Protein AF-A0A6B2SJ56-F1 (afdb_monomer)

pLDDT: mean 88.72, std 13.68, range [38.56, 97.56]

Radius of gyration: 15.1 Å; Cα contacts (8 Å, |Δi|>4): 109; chains: 1; bounding box: 29×39×36 Å

Solvent-accessible surface area (backbone atoms only — not comparable to full-atom values): 6181 Å² total; per-residue (Å²): 109,72,67,59,52,41,30,74,74,68,66,45,49,70,64,37,52,34,24,50,52,49,49,50,52,55,52,50,38,55,56,47,28,75,77,36,64,92,42,38,72,61,46,52,52,51,51,51,57,54,40,68,30,84,87,33,44,82,31,49,47,80,45,79,40,91,98,65,45,81,42,50,40,24,78,34,69,80,60,48,52,74,42,93,93,40,50,82,56,96,40,32,53,83,59,71,76,85,71,89,67,80,89,126

Foldseek 3Di:
DVLVCCCVPPVDDSLLVLLVVLVVLVVVLVVCCVVPVVCNVVSVVVSVVVCCDPPNPQQWDWDQAPPPGIATAGPDANCQCVDVVGDADRRGNPDDRCPPDDDD

Mean predicted aligned error: 5.5 Å

Nearest PDB structures (foldseek):
  6tmk-assembly1_Q1  TM=9.397E-01  e=7.621E+00  Toxoplasma gondii GT1
  6tmh-assembly1_K  TM=7.274E-01  e=8.674E+00  Toxoplasma gondii GT1

Sequence (104 aa):
PFDAALRTRYGLSPHTLRGNAASALVGAVRVLTGRRPDTEARATALAAAVLAGEPLAGSGDFIVEEGLGFAFLRNSCCLYYRAPGGSLCGDCVLRHPLSGRPAG

Secondary structure (DSSP, 8-state):
-HHHHHHHHH---HHHHHHHHHHHHHHHHHHHHHH-GGGHHHHHHHHHHHHTSTTTTTSEEEEEETTTEEEEEESS---GGGSTT----TT-TT----------

Structure (mmCIF, N/CA/C/O backbone):
data_AF-A0A6B2SJ56-F1
#
_entry.id   AF-A0A6B2SJ56-F1
#
loop_
_atom_site.group_PDB
_atom_site.id
_atom_site.type_symbol
_atom_site.label_atom_id
_atom_site.label_alt_id
_atom_site.label_comp_id
_atom_site.label_asym_id
_atom_site.label_entity_id
_atom_site.label_seq_id
_atom_site.pdbx_PDB_ins_code
_atom_site.Cartn_x
_atom_site.Cartn_y
_atom_site.Cartn_z
_atom_site.occupancy
_atom_site.B_iso_or_equiv
_atom_site.auth_seq_id
_atom_site.auth_comp_id
_atom_site.auth_asym_id
_atom_site.auth_atom_id
_atom_site.pdbx_PDB_model_num
ATOM 1 N N . PRO A 1 1 ? -15.274 -13.193 9.088 1.00 76.25 1 PRO A N 1
ATOM 2 C CA . PRO A 1 1 ? -14.117 -13.145 8.156 1.00 76.25 1 PRO A CA 1
ATOM 3 C C . PRO A 1 1 ? -13.009 -12.236 8.720 1.00 76.25 1 PRO A C 1
ATOM 5 O O . PRO A 1 1 ? -13.260 -11.542 9.702 1.00 76.25 1 PRO A O 1
ATOM 8 N N . PHE A 1 2 ? -11.787 -12.312 8.185 1.00 86.94 2 PHE A N 1
ATOM 9 C CA . PHE A 1 2 ? -10.553 -11.782 8.796 1.00 86.94 2 PHE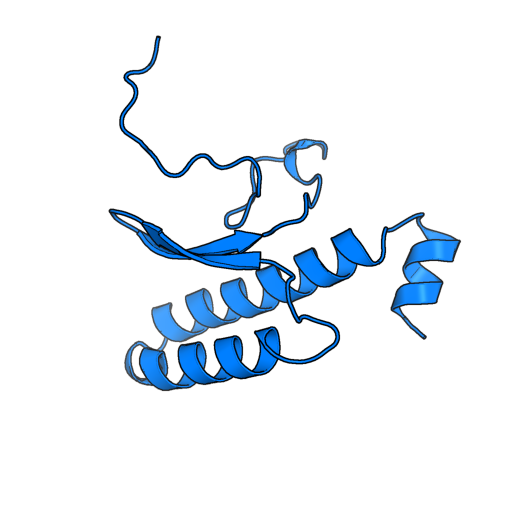 A CA 1
ATOM 10 C C . PHE A 1 2 ? -10.601 -10.297 9.207 1.00 86.94 2 PHE A C 1
ATOM 12 O O . PHE A 1 2 ? -10.192 -9.946 10.312 1.00 86.94 2 PHE A O 1
ATOM 19 N N . ASP A 1 3 ? -11.161 -9.436 8.363 1.00 88.81 3 ASP A N 1
ATOM 20 C CA . ASP A 1 3 ? -11.344 -8.000 8.605 1.00 88.81 3 ASP A CA 1
ATOM 21 C C . ASP A 1 3 ? -12.196 -7.699 9.849 1.00 88.81 3 ASP A C 1
ATOM 23 O O . ASP A 1 3 ? -11.824 -6.877 10.691 1.00 88.81 3 ASP A O 1
ATOM 27 N N . ALA A 1 4 ? -13.313 -8.410 10.005 1.00 91.88 4 ALA A N 1
ATOM 28 C CA . ALA A 1 4 ? -14.188 -8.300 11.158 1.00 91.88 4 ALA A CA 1
ATOM 29 C C . ALA A 1 4 ? -13.461 -8.742 12.432 1.00 91.88 4 ALA A C 1
ATOM 31 O O . ALA A 1 4 ? -13.557 -8.050 13.439 1.00 91.88 4 ALA A O 1
ATOM 32 N N . ALA A 1 5 ? -12.680 -9.828 12.371 1.00 94.88 5 ALA A N 1
ATOM 33 C CA . ALA A 1 5 ? -11.903 -10.313 13.512 1.00 94.88 5 ALA A CA 1
ATOM 34 C C . ALA A 1 5 ? -10.825 -9.307 13.951 1.00 94.88 5 ALA A C 1
ATOM 36 O O . ALA A 1 5 ? -10.635 -9.086 15.148 1.00 94.88 5 ALA A O 1
ATOM 37 N N . LEU A 1 6 ? -10.148 -8.657 12.997 1.00 94.94 6 LEU A N 1
ATOM 38 C CA . LEU A 1 6 ? -9.168 -7.614 13.300 1.00 94.94 6 LEU A CA 1
ATOM 39 C C . LEU A 1 6 ? -9.816 -6.375 13.925 1.00 94.94 6 LEU A C 1
ATOM 41 O O . LEU A 1 6 ? -9.295 -5.830 14.900 1.00 94.94 6 LEU A O 1
ATOM 45 N N . ARG A 1 7 ? -10.977 -5.961 13.410 1.00 94.38 7 ARG A N 1
ATOM 46 C CA . ARG A 1 7 ? -11.747 -4.852 13.979 1.00 94.38 7 ARG A CA 1
ATOM 47 C C . ARG A 1 7 ? -12.206 -5.159 15.403 1.00 94.38 7 ARG A C 1
ATOM 49 O O . ARG A 1 7 ? -12.020 -4.327 16.282 1.00 94.38 7 ARG A O 1
ATOM 56 N N . THR A 1 8 ? -12.783 -6.336 15.647 1.00 96.88 8 THR A N 1
ATOM 57 C CA . THR A 1 8 ? -13.350 -6.681 16.961 1.00 96.88 8 THR A CA 1
ATOM 58 C C . THR A 1 8 ? -12.282 -6.935 18.015 1.00 96.88 8 THR A C 1
ATOM 60 O O . THR A 1 8 ? -12.480 -6.570 19.167 1.00 96.88 8 THR A O 1
ATOM 63 N N . ARG A 1 9 ? -11.158 -7.565 17.650 1.00 96.75 9 ARG A N 1
ATOM 64 C CA . ARG A 1 9 ? -10.121 -7.957 18.616 1.00 96.75 9 ARG A CA 1
ATOM 65 C C . ARG A 1 9 ? -9.066 -6.879 18.856 1.00 96.75 9 ARG A C 1
ATOM 67 O O . ARG A 1 9 ? -8.504 -6.833 19.945 1.00 96.75 9 ARG A O 1
ATOM 74 N N . TYR A 1 10 ? -8.791 -6.037 17.860 1.00 94.56 10 TYR A N 1
ATOM 75 C CA . TYR A 1 10 ? -7.683 -5.075 17.909 1.00 94.56 10 TYR A CA 1
ATOM 76 C C . TYR A 1 10 ? -8.093 -3.634 17.583 1.00 94.56 10 TYR A C 1
ATOM 78 O O . TYR A 1 10 ? -7.234 -2.758 17.536 1.00 94.56 10 TYR A O 1
ATOM 86 N N . GLY A 1 11 ? -9.376 -3.365 17.317 1.00 94.12 11 GLY A N 1
ATOM 87 C CA . GLY A 1 11 ? -9.837 -2.025 16.944 1.00 94.12 11 GLY A CA 1
ATOM 88 C C . GLY A 1 11 ? -9.301 -1.546 15.592 1.00 94.12 11 GLY A C 1
ATOM 89 O O . GLY A 1 11 ? -9.317 -0.347 15.316 1.00 94.12 11 GLY A O 1
ATOM 90 N N . LEU A 1 12 ? -8.808 -2.452 14.736 1.00 93.19 12 LEU A N 1
ATOM 91 C CA . LEU A 1 12 ? -8.258 -2.062 13.443 1.00 93.19 12 LEU A CA 1
ATOM 92 C C . LEU A 1 12 ? -9.381 -1.603 12.506 1.00 93.19 12 LEU A C 1
ATOM 94 O O . LEU A 1 12 ? -10.288 -2.366 12.168 1.00 93.19 12 LEU A O 1
ATOM 98 N N . SER A 1 13 ? -9.291 -0.354 12.054 1.00 93.56 13 SER A N 1
ATOM 99 C CA . SER A 1 13 ? -10.218 0.203 11.070 1.00 93.56 13 SER A CA 1
ATOM 100 C C . SER A 1 13 ? -10.177 -0.600 9.760 1.00 93.56 13 SER A C 1
ATOM 102 O O . SER A 1 13 ? -9.087 -0.809 9.215 1.00 93.56 13 SER A O 1
ATOM 104 N N . PRO A 1 14 ? -11.333 -0.980 9.178 1.00 92.38 14 PRO A N 1
ATOM 105 C CA . PRO A 1 14 ? -11.386 -1.590 7.848 1.00 92.38 14 PRO A CA 1
ATOM 106 C C . PRO A 1 14 ? -10.750 -0.719 6.759 1.00 92.38 14 PRO A C 1
ATOM 108 O O . PRO A 1 14 ? -10.233 -1.234 5.773 1.00 92.38 14 PRO A O 1
ATOM 111 N N . HIS A 1 15 ? -10.778 0.606 6.925 1.00 93.38 15 HIS A N 1
ATOM 112 C CA . HIS A 1 15 ? -10.138 1.540 6.002 1.00 93.38 15 HIS A CA 1
ATOM 113 C C . HIS A 1 15 ? -8.607 1.461 6.097 1.00 93.38 15 HIS A C 1
ATOM 115 O O . HIS A 1 15 ? -7.925 1.413 5.074 1.00 93.38 15 HIS A O 1
ATOM 121 N N . THR A 1 16 ? -8.058 1.395 7.313 1.00 94.62 16 THR A N 1
ATOM 122 C CA . THR A 1 16 ? -6.614 1.214 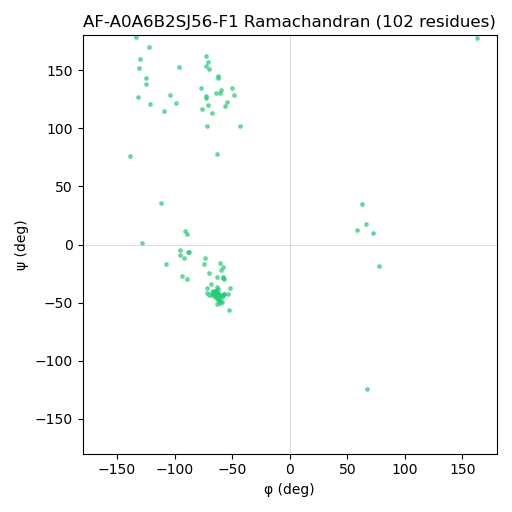7.532 1.00 94.62 16 THR A CA 1
ATOM 123 C C . THR A 1 16 ? -6.150 -0.160 7.057 1.00 94.62 16 THR A C 1
ATOM 125 O O . THR A 1 16 ? -5.098 -0.264 6.434 1.00 94.62 16 THR A O 1
ATOM 128 N N . LEU A 1 17 ? -6.936 -1.216 7.298 1.00 94.75 17 LEU A N 1
ATOM 129 C CA . LEU A 1 17 ? -6.614 -2.569 6.840 1.00 94.75 17 LEU A CA 1
ATOM 130 C C . LEU A 1 17 ? -6.507 -2.641 5.310 1.00 94.75 17 LEU A C 1
ATOM 132 O O . LEU A 1 17 ? -5.513 -3.151 4.797 1.00 94.75 17 LEU A O 1
ATOM 136 N N . ARG A 1 18 ? -7.489 -2.087 4.588 1.00 95.62 18 ARG A N 1
ATOM 137 C CA . ARG A 1 18 ? -7.465 -2.019 3.119 1.00 95.62 18 ARG A CA 1
ATOM 138 C C . ARG A 1 18 ? -6.272 -1.220 2.603 1.00 95.62 18 ARG A C 1
ATOM 140 O O . ARG A 1 18 ? -5.562 -1.690 1.723 1.00 95.62 18 ARG A O 1
ATOM 147 N N . GLY A 1 19 ? -5.983 -0.068 3.209 1.00 96.44 19 GLY A N 1
ATOM 148 C CA . GLY A 1 19 ? -4.800 0.720 2.862 1.00 96.44 19 GLY A CA 1
ATOM 149 C C . GLY A 1 19 ? -3.475 0.005 3.140 1.00 96.44 19 GLY A C 1
ATOM 150 O O . GLY A 1 19 ? -2.527 0.132 2.368 1.00 96.44 19 GLY A O 1
ATOM 151 N N . ASN A 1 20 ? -3.384 -0.780 4.215 1.00 95.81 20 ASN A N 1
ATOM 152 C CA . ASN A 1 20 ? -2.210 -1.612 4.485 1.00 95.81 20 ASN A CA 1
ATOM 153 C C . ASN A 1 20 ? -2.056 -2.723 3.437 1.00 95.81 20 ASN A C 1
ATOM 155 O O . ASN A 1 20 ? -0.948 -2.936 2.954 1.00 95.81 20 ASN A O 1
ATOM 159 N N . ALA A 1 21 ? -3.148 -3.383 3.046 1.00 96.06 21 ALA A N 1
ATOM 160 C CA . ALA A 1 21 ? -3.128 -4.401 1.997 1.00 96.06 21 ALA A CA 1
ATOM 161 C C . ALA A 1 21 ? -2.718 -3.818 0.632 1.00 96.06 21 ALA A C 1
ATOM 163 O O . ALA A 1 21 ? -1.871 -4.392 -0.049 1.00 96.06 21 ALA A O 1
ATOM 164 N N . ALA A 1 22 ? -3.251 -2.649 0.268 1.00 97.12 22 ALA A N 1
ATOM 165 C CA . ALA A 1 22 ? -2.887 -1.944 -0.958 1.00 97.12 22 ALA A CA 1
ATOM 166 C C . ALA A 1 22 ? -1.397 -1.560 -0.995 1.00 97.12 22 ALA A C 1
ATOM 168 O O . ALA A 1 22 ? -0.702 -1.869 -1.960 1.00 97.12 22 ALA A O 1
ATOM 169 N N . SER A 1 23 ? -0.871 -0.968 0.086 1.00 96.25 23 SER A N 1
ATOM 170 C CA . SER A 1 23 ? 0.563 -0.650 0.196 1.00 96.25 23 SER A CA 1
ATOM 171 C C . SER A 1 23 ? 1.443 -1.902 0.156 1.00 96.25 23 SER A C 1
ATOM 173 O O . SER A 1 23 ? 2.476 -1.898 -0.509 1.00 96.25 23 SER A O 1
ATOM 175 N N . ALA A 1 24 ? 1.021 -3.008 0.781 1.00 96.06 24 ALA A N 1
ATOM 176 C CA . ALA A 1 24 ? 1.748 -4.274 0.706 1.00 96.06 24 ALA A CA 1
ATOM 177 C C . ALA A 1 24 ? 1.818 -4.823 -0.730 1.00 96.06 24 ALA A C 1
ATOM 179 O O . ALA A 1 24 ? 2.883 -5.273 -1.151 1.00 96.06 24 ALA A O 1
ATOM 180 N N . LEU A 1 25 ? 0.726 -4.741 -1.500 1.00 96.44 25 LEU A N 1
ATOM 181 C CA . LEU A 1 25 ? 0.706 -5.122 -2.916 1.00 96.44 25 LEU A CA 1
ATOM 182 C C . LEU A 1 25 ? 1.695 -4.285 -3.740 1.00 96.44 25 LEU A C 1
ATOM 184 O O . LEU A 1 25 ? 2.519 -4.846 -4.461 1.00 96.44 25 LEU A O 1
ATOM 188 N N . VAL A 1 26 ? 1.661 -2.956 -3.611 1.00 95.12 26 VAL A N 1
ATOM 189 C CA . VAL A 1 26 ? 2.585 -2.081 -4.353 1.00 95.12 26 VAL A CA 1
ATOM 190 C C . VAL A 1 26 ? 4.034 -2.310 -3.911 1.00 95.12 26 VAL A C 1
ATOM 192 O O . VAL A 1 26 ? 4.935 -2.384 -4.745 1.00 95.12 26 VAL A O 1
ATOM 195 N N . GLY A 1 27 ? 4.276 -2.495 -2.612 1.00 93.50 27 GLY A N 1
ATOM 196 C CA . GLY A 1 27 ? 5.583 -2.886 -2.087 1.00 93.50 27 GLY A CA 1
ATOM 197 C C . GLY A 1 27 ? 6.094 -4.194 -2.700 1.00 93.50 27 GLY A C 1
ATOM 198 O O . GLY A 1 27 ? 7.257 -4.267 -3.096 1.00 93.50 27 GLY A O 1
ATOM 199 N N . ALA A 1 28 ? 5.226 -5.198 -2.855 1.00 95.62 28 ALA A N 1
ATOM 200 C CA . ALA A 1 28 ? 5.574 -6.458 -3.504 1.00 95.62 28 ALA A CA 1
ATOM 201 C C . ALA A 1 28 ? 5.941 -6.268 -4.985 1.00 95.62 28 ALA A C 1
ATOM 203 O O . ALA A 1 28 ? 6.919 -6.863 -5.438 1.00 95.62 28 ALA A O 1
ATOM 204 N N . VAL A 1 29 ? 5.226 -5.401 -5.717 1.00 94.31 29 VAL A N 1
ATOM 205 C CA . VAL A 1 29 ? 5.596 -5.032 -7.095 1.00 94.31 29 VAL A CA 1
ATOM 206 C C . VAL A 1 29 ? 6.989 -4.416 -7.127 1.00 94.31 29 VAL A C 1
ATOM 208 O O . VAL A 1 29 ? 7.823 -4.904 -7.876 1.00 94.31 29 VAL A O 1
ATOM 211 N N . ARG A 1 30 ? 7.292 -3.430 -6.272 1.00 91.56 30 ARG A N 1
ATOM 212 C CA . ARG A 1 30 ? 8.626 -2.795 -6.227 1.00 91.56 30 ARG A CA 1
ATOM 213 C C . ARG A 1 30 ? 9.748 -3.805 -5.978 1.00 91.56 30 ARG A C 1
ATOM 215 O O . ARG A 1 30 ? 10.794 -3.744 -6.618 1.00 91.56 30 ARG A O 1
ATOM 222 N N . VAL A 1 31 ? 9.537 -4.752 -5.060 1.00 94.31 31 VAL A N 1
ATOM 223 C CA . VAL A 1 31 ? 10.513 -5.822 -4.791 1.00 94.31 31 VAL A CA 1
ATOM 224 C C . VAL A 1 31 ? 10.675 -6.738 -6.004 1.00 94.31 31 VAL A C 1
ATOM 226 O O . VAL A 1 31 ? 11.801 -7.109 -6.341 1.00 94.31 31 VAL A O 1
ATOM 229 N N . LEU A 1 32 ? 9.569 -7.116 -6.651 1.00 95.62 32 LEU A N 1
ATOM 230 C CA . LEU A 1 32 ? 9.588 -7.979 -7.827 1.00 95.62 32 LEU A CA 1
ATOM 231 C C . LEU A 1 32 ? 10.320 -7.306 -8.990 1.00 95.62 32 LEU A C 1
ATOM 233 O O . LEU A 1 32 ? 11.246 -7.900 -9.534 1.00 95.62 32 LEU A O 1
ATOM 237 N N . THR A 1 33 ? 9.959 -6.073 -9.336 1.00 92.94 33 THR A N 1
ATOM 238 C CA . THR A 1 33 ? 10.540 -5.353 -10.475 1.00 92.94 33 THR A CA 1
ATOM 239 C C . THR A 1 33 ? 12.002 -4.996 -10.238 1.00 92.94 33 THR A C 1
ATOM 241 O O . THR A 1 33 ? 12.808 -5.117 -11.154 1.00 92.94 33 THR A O 1
ATOM 244 N N . GLY A 1 34 ? 12.390 -4.693 -8.995 1.00 92.19 34 GLY A N 1
ATOM 245 C CA . GLY A 1 34 ? 13.797 -4.507 -8.633 1.00 92.19 34 GLY A CA 1
ATOM 246 C C . GLY A 1 34 ? 14.654 -5.768 -8.810 1.00 92.19 34 GLY A C 1
ATOM 247 O O . GLY A 1 34 ? 15.849 -5.667 -9.073 1.00 92.19 34 GLY A O 1
ATOM 248 N N . ARG A 1 35 ? 14.065 -6.967 -8.692 1.00 96.69 35 ARG A N 1
ATOM 249 C CA . ARG A 1 35 ? 14.759 -8.252 -8.917 1.00 96.69 35 ARG A CA 1
ATOM 250 C C . ARG A 1 35 ? 14.618 -8.775 -10.345 1.00 96.69 35 ARG A C 1
ATOM 252 O O . ARG A 1 35 ? 15.460 -9.550 -10.790 1.00 96.69 35 ARG A O 1
ATOM 259 N N . ARG A 1 36 ? 13.531 -8.411 -11.026 1.00 96.75 36 ARG A N 1
ATOM 260 C CA . ARG A 1 36 ? 13.126 -8.872 -12.359 1.00 96.75 36 ARG A CA 1
ATOM 261 C C . ARG A 1 36 ? 12.578 -7.693 -13.170 1.00 96.75 36 ARG A C 1
ATOM 263 O O . ARG A 1 36 ? 11.357 -7.582 -13.323 1.00 96.75 36 ARG A O 1
ATOM 270 N N . PRO A 1 37 ? 13.452 -6.810 -13.687 1.00 94.75 37 PRO A N 1
ATOM 271 C CA . PRO A 1 37 ? 13.022 -5.625 -14.435 1.00 94.75 37 PRO A CA 1
ATOM 272 C C . PRO A 1 37 ? 12.159 -5.967 -15.658 1.00 94.75 37 PRO A C 1
ATOM 274 O O . PRO A 1 37 ? 11.249 -5.226 -16.012 1.00 94.75 37 PRO A O 1
ATOM 277 N N . ASP A 1 38 ? 12.362 -7.153 -16.241 1.00 96.31 38 ASP A N 1
ATOM 278 C CA . ASP A 1 38 ? 11.562 -7.716 -17.335 1.00 96.31 38 ASP A CA 1
ATOM 279 C C . ASP A 1 38 ? 10.064 -7.861 -17.009 1.00 96.31 38 ASP A C 1
ATOM 281 O O . ASP A 1 38 ? 9.231 -7.955 -17.910 1.00 96.31 38 ASP A O 1
ATOM 285 N N . THR A 1 39 ? 9.699 -7.865 -15.725 1.00 95.94 39 THR A N 1
ATOM 286 C CA . THR A 1 39 ? 8.314 -8.040 -15.269 1.00 95.94 39 THR A CA 1
ATOM 287 C C . THR A 1 39 ? 7.571 -6.734 -15.010 1.00 95.94 39 THR A C 1
ATOM 289 O O . THR A 1 39 ? 6.371 -6.789 -14.741 1.00 95.94 39 THR A O 1
ATOM 292 N N . GLU A 1 40 ? 8.230 -5.575 -15.111 1.00 92.31 40 GLU A N 1
ATOM 293 C CA . GLU A 1 40 ? 7.691 -4.284 -14.665 1.00 92.31 40 GLU A CA 1
ATOM 294 C C . GLU A 1 40 ? 6.310 -3.967 -1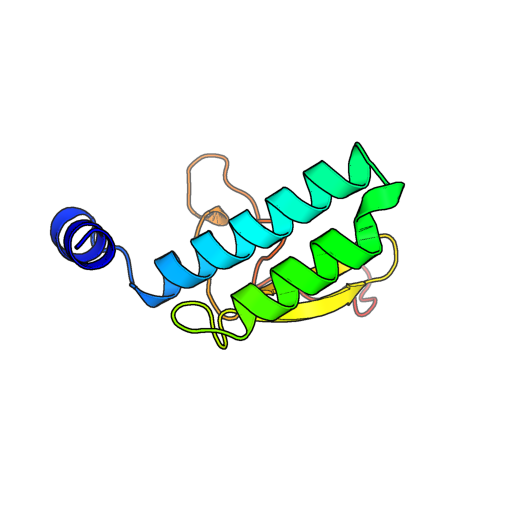5.237 1.00 92.31 40 GLU A C 1
ATOM 296 O O . GLU A 1 40 ? 5.351 -3.809 -14.481 1.00 92.31 40 GLU A O 1
ATOM 301 N N . ALA A 1 41 ? 6.176 -3.969 -16.564 1.00 92.38 41 ALA A N 1
ATOM 302 C CA . ALA A 1 41 ? 4.910 -3.651 -17.217 1.00 92.38 41 ALA A CA 1
ATOM 303 C C . ALA A 1 41 ? 3.773 -4.590 -16.768 1.00 92.38 41 ALA A C 1
ATOM 305 O O . ALA A 1 41 ? 2.666 -4.143 -16.465 1.00 92.38 41 ALA A O 1
ATOM 306 N N . ARG A 1 42 ? 4.049 -5.899 -16.671 1.00 96.12 42 ARG A N 1
ATOM 307 C CA . ARG A 1 42 ? 3.047 -6.907 -16.294 1.00 96.12 42 ARG A CA 1
ATOM 308 C C . ARG A 1 42 ? 2.675 -6.822 -14.813 1.00 96.12 42 ARG A C 1
ATOM 310 O O . ARG A 1 42 ? 1.498 -6.948 -14.481 1.00 96.12 42 ARG A O 1
ATOM 317 N N . ALA A 1 43 ? 3.654 -6.629 -13.932 1.00 94.62 43 ALA A N 1
ATOM 318 C CA . ALA A 1 43 ? 3.440 -6.539 -12.491 1.00 94.62 43 ALA A CA 1
ATOM 319 C C . ALA A 1 43 ? 2.660 -5.270 -12.122 1.00 94.62 43 ALA A C 1
ATOM 321 O O . ALA A 1 43 ? 1.697 -5.344 -11.358 1.00 94.62 43 ALA A O 1
ATOM 322 N N . THR A 1 44 ? 3.016 -4.132 -12.724 1.00 91.88 44 THR A N 1
ATOM 323 C CA . THR A 1 44 ? 2.311 -2.860 -12.529 1.00 91.88 44 THR A CA 1
ATOM 324 C C . THR A 1 44 ? 0.880 -2.928 -13.056 1.00 91.88 44 THR A C 1
ATOM 326 O O . THR A 1 44 ? -0.045 -2.548 -12.340 1.00 91.88 44 THR A O 1
ATOM 329 N N . ALA A 1 45 ? 0.662 -3.485 -14.254 1.00 94.00 45 ALA A N 1
ATOM 330 C CA . ALA A 1 45 ? -0.684 -3.655 -14.805 1.00 94.00 45 ALA A CA 1
ATOM 331 C C . ALA A 1 45 ? -1.566 -4.563 -13.929 1.00 94.00 45 ALA A C 1
ATOM 333 O O . ALA A 1 45 ? -2.726 -4.240 -13.674 1.00 94.00 45 ALA A O 1
ATOM 334 N N . LEU A 1 46 ? -1.015 -5.673 -13.422 1.00 96.12 46 LEU A N 1
ATOM 335 C CA . LEU A 1 46 ? -1.738 -6.564 -12.514 1.00 96.12 46 LEU A CA 1
ATOM 336 C C . LEU A 1 46 ? -2.096 -5.862 -11.200 1.00 96.12 46 LEU A C 1
ATOM 338 O O . LEU A 1 46 ? -3.234 -5.961 -10.749 1.00 96.12 46 LEU A O 1
ATOM 342 N N . ALA A 1 47 ? -1.155 -5.139 -10.591 1.00 95.38 47 ALA A N 1
ATOM 343 C CA . ALA A 1 47 ? -1.433 -4.410 -9.359 1.00 95.38 47 ALA A CA 1
ATOM 344 C C . ALA A 1 47 ? -2.479 -3.311 -9.563 1.00 95.38 47 ALA A C 1
ATOM 346 O O . ALA A 1 47 ? -3.372 -3.180 -8.731 1.00 95.38 47 ALA A O 1
ATOM 347 N N . ALA A 1 48 ? -2.428 -2.580 -10.680 1.00 94.50 48 ALA A N 1
ATOM 348 C CA . ALA A 1 48 ? -3.450 -1.596 -11.022 1.00 94.50 48 ALA A CA 1
ATOM 349 C C . ALA A 1 48 ? -4.838 -2.236 -11.176 1.00 94.50 48 ALA A C 1
ATOM 351 O O . ALA A 1 48 ? -5.807 -1.727 -10.617 1.00 94.50 48 ALA A O 1
ATOM 352 N N . ALA A 1 49 ? -4.933 -3.386 -11.851 1.00 96.75 49 ALA A N 1
ATOM 353 C CA . ALA A 1 49 ? -6.192 -4.117 -11.985 1.00 96.75 49 ALA A CA 1
ATOM 354 C C . ALA A 1 49 ? -6.741 -4.598 -10.629 1.00 96.75 49 ALA A C 1
ATOM 356 O O . ALA A 1 49 ? -7.936 -4.478 -10.371 1.00 96.75 49 ALA A O 1
ATOM 357 N N . VAL A 1 50 ? -5.876 -5.101 -9.740 1.00 96.94 50 VAL A N 1
ATOM 358 C CA . VAL A 1 50 ? -6.277 -5.534 -8.391 1.00 96.94 50 VAL A CA 1
ATOM 359 C C . VAL A 1 50 ? -6.718 -4.348 -7.527 1.00 96.94 50 VAL A C 1
ATOM 361 O O . VAL A 1 50 ? -7.715 -4.451 -6.820 1.00 96.94 50 VAL A O 1
ATOM 364 N N . LEU A 1 51 ? -6.014 -3.214 -7.595 1.00 96.81 51 LEU A N 1
ATOM 365 C CA . LEU A 1 51 ? -6.353 -2.002 -6.839 1.00 96.81 51 LEU A CA 1
ATOM 366 C C . LEU A 1 51 ? -7.622 -1.312 -7.341 1.00 96.81 51 LEU A C 1
ATOM 368 O O . LEU A 1 51 ? -8.266 -0.616 -6.566 1.00 96.81 51 LEU A O 1
ATOM 372 N N . ALA A 1 52 ? -7.994 -1.505 -8.607 1.00 96.56 52 ALA A N 1
ATOM 373 C CA . ALA A 1 52 ? -9.253 -1.006 -9.152 1.00 96.56 52 ALA A CA 1
ATOM 374 C C . ALA A 1 52 ? -10.477 -1.821 -8.687 1.00 96.56 52 ALA A C 1
ATOM 376 O O . ALA A 1 52 ? -11.607 -1.354 -8.823 1.00 96.56 52 ALA A O 1
ATOM 377 N N . GLY A 1 53 ? -10.273 -3.030 -8.155 1.00 97.56 53 GLY A N 1
ATOM 378 C CA . GLY A 1 53 ? -11.338 -3.921 -7.698 1.00 97.56 53 GLY A CA 1
ATOM 379 C C . GLY A 1 53 ? -11.615 -3.832 -6.196 1.00 97.56 53 GLY A C 1
ATOM 380 O O . GLY A 1 53 ? -10.734 -3.547 -5.384 1.00 97.56 53 GLY A O 1
ATOM 381 N N . GLU A 1 54 ? -12.849 -4.138 -5.795 1.00 94.69 54 GLU A N 1
ATOM 382 C CA . GLU A 1 54 ? -13.182 -4.338 -4.381 1.00 94.69 54 GLU A CA 1
ATOM 383 C C . GLU A 1 54 ? -12.403 -5.538 -3.795 1.00 94.69 54 GLU A C 1
ATOM 385 O O . GLU A 1 54 ? -12.212 -6.547 -4.478 1.00 94.69 54 GLU A O 1
ATOM 390 N N . PRO A 1 55 ? -11.961 -5.473 -2.524 1.00 93.25 55 PRO A N 1
ATOM 391 C CA . PRO A 1 55 ? -12.209 -4.401 -1.559 1.00 93.25 55 PRO A CA 1
ATOM 392 C C . PRO A 1 55 ? -11.165 -3.268 -1.582 1.00 93.25 55 PRO A C 1
ATOM 394 O O . PRO A 1 55 ? -11.129 -2.463 -0.654 1.00 93.25 55 PRO A O 1
ATOM 397 N N . LEU A 1 56 ? -10.249 -3.233 -2.554 1.00 96.06 56 LEU A N 1
ATOM 398 C CA . LEU A 1 56 ? -9.108 -2.305 -2.560 1.00 96.06 56 LEU A CA 1
ATOM 399 C C . LEU A 1 56 ? -9.349 -1.025 -3.367 1.00 96.06 56 LEU A C 1
ATOM 401 O O . LEU A 1 56 ? -8.538 -0.100 -3.265 1.00 96.06 56 LEU A O 1
ATOM 405 N N . ALA A 1 57 ? -10.453 -0.959 -4.109 1.00 96.19 57 ALA A N 1
ATOM 406 C CA . ALA A 1 57 ? -10.878 0.215 -4.853 1.00 96.19 57 ALA A CA 1
ATOM 407 C C . ALA A 1 57 ? -10.834 1.477 -3.981 1.00 96.19 57 ALA A C 1
ATOM 409 O O . ALA A 1 57 ? -11.331 1.509 -2.852 1.00 96.19 57 ALA A O 1
ATOM 410 N N . GLY A 1 58 ? -10.178 2.513 -4.509 1.00 95.25 58 GLY A N 1
ATOM 411 C CA . GLY A 1 58 ? -10.020 3.792 -3.825 1.00 95.25 58 GLY A CA 1
ATOM 412 C C . GLY A 1 58 ? -9.231 3.696 -2.519 1.00 95.25 58 GLY A C 1
ATOM 413 O O . GLY A 1 58 ? -9.564 4.395 -1.578 1.00 95.25 58 GLY A O 1
ATOM 414 N N . SER A 1 59 ? -8.224 2.825 -2.405 1.00 96.75 59 SER A N 1
ATOM 415 C CA . SER A 1 59 ? -7.315 2.768 -1.238 1.00 96.75 59 SER A CA 1
ATOM 416 C C . SER A 1 59 ? -6.100 3.704 -1.348 1.00 96.75 59 SER A C 1
ATOM 418 O O . SER A 1 59 ? -5.321 3.860 -0.398 1.00 96.75 59 SER A O 1
ATOM 420 N N . GLY A 1 60 ? -5.941 4.337 -2.507 1.00 94.38 60 GLY A N 1
ATOM 421 C CA . GLY A 1 60 ? -4.871 5.263 -2.836 1.00 94.38 60 GLY A CA 1
ATOM 422 C C . GLY A 1 60 ? -4.755 5.460 -4.340 1.00 94.38 60 GLY A C 1
ATOM 423 O O . GLY A 1 60 ? -5.456 4.807 -5.113 1.00 94.38 60 GLY A O 1
ATOM 424 N N . ASP A 1 61 ? -3.827 6.325 -4.721 1.00 91.62 61 ASP A N 1
ATOM 425 C CA . ASP A 1 61 ? -3.590 6.731 -6.097 1.00 91.62 61 ASP A CA 1
ATOM 426 C C . ASP A 1 61 ? -2.136 6.483 -6.479 1.00 91.62 61 ASP A C 1
ATOM 428 O O . ASP A 1 61 ? -1.211 6.660 -5.678 1.00 91.62 61 ASP A O 1
ATOM 432 N N . PHE A 1 62 ? -1.923 6.081 -7.726 1.00 89.06 62 PHE A N 1
ATOM 433 C CA . PHE A 1 62 ? -0.585 6.064 -8.290 1.00 89.06 62 PHE A CA 1
ATOM 434 C C . PHE A 1 62 ? -0.157 7.477 -8.661 1.00 89.06 62 PHE A C 1
ATOM 436 O O . PHE A 1 62 ? -0.911 8.228 -9.276 1.00 89.06 62 PHE A O 1
ATOM 443 N N . ILE A 1 63 ? 1.073 7.822 -8.299 1.00 87.00 63 ILE A N 1
ATOM 444 C CA . ILE A 1 63 ? 1.678 9.123 -8.569 1.00 87.00 63 ILE A CA 1
ATOM 445 C C . ILE A 1 63 ? 3.057 8.926 -9.194 1.00 87.00 63 ILE A C 1
ATOM 447 O O . ILE A 1 63 ? 3.678 7.872 -9.052 1.00 87.00 63 ILE A O 1
ATOM 451 N N . VAL A 1 64 ? 3.546 9.957 -9.874 1.00 82.44 64 VAL A N 1
ATOM 452 C CA . VAL A 1 64 ? 4.924 10.008 -10.366 1.00 82.44 64 VAL A CA 1
ATOM 453 C C . VAL A 1 64 ? 5.711 10.941 -9.463 1.00 82.44 64 VAL A C 1
ATOM 455 O O . VAL A 1 64 ? 5.286 12.069 -9.218 1.00 82.44 64 VAL A O 1
ATOM 458 N N . GLU A 1 65 ? 6.853 10.473 -8.976 1.00 79.06 65 GLU A N 1
ATOM 459 C CA . GLU A 1 65 ? 7.759 11.261 -8.152 1.00 79.06 65 GLU A CA 1
ATOM 460 C C . GLU A 1 65 ? 9.164 11.292 -8.730 1.00 79.06 65 GLU A C 1
ATOM 462 O O . GLU A 1 65 ? 9.719 10.280 -9.164 1.00 79.06 65 GLU A O 1
ATOM 467 N N . GLU A 1 66 ? 9.762 12.476 -8.691 1.00 77.81 66 GLU A N 1
ATOM 468 C CA . GLU A 1 66 ? 11.131 12.682 -9.134 1.00 77.81 66 GLU A CA 1
ATOM 469 C C . GLU A 1 66 ? 12.103 11.831 -8.299 1.00 77.81 66 GLU A C 1
ATOM 471 O O . GLU A 1 66 ? 12.019 11.771 -7.072 1.00 77.81 66 GLU A O 1
ATOM 476 N N . GLY A 1 67 ? 12.991 11.100 -8.976 1.00 74.69 67 GLY A N 1
ATOM 477 C CA . GLY A 1 67 ? 13.960 10.190 -8.352 1.00 74.69 67 GLY A CA 1
ATOM 478 C C . GLY A 1 67 ? 13.404 8.839 -7.876 1.00 74.69 67 GLY A C 1
ATOM 479 O O . GLY A 1 67 ? 14.181 7.900 -7.721 1.00 74.69 67 GLY A O 1
ATOM 480 N N . LEU A 1 68 ? 12.086 8.701 -7.692 1.00 70.12 68 LEU A N 1
ATOM 481 C CA . LEU A 1 68 ? 11.436 7.439 -7.299 1.00 70.12 68 LEU A CA 1
ATOM 482 C C . LEU A 1 68 ? 10.638 6.787 -8.435 1.00 70.12 68 LEU A C 1
ATOM 484 O O . LEU A 1 68 ? 10.318 5.601 -8.356 1.00 70.12 68 LEU A O 1
ATOM 488 N N . GLY A 1 69 ? 10.326 7.540 -9.490 1.00 77.25 69 GLY A N 1
ATOM 489 C CA . GLY A 1 69 ? 9.501 7.070 -10.593 1.00 77.25 69 GLY A CA 1
ATOM 490 C C . GLY A 1 69 ? 8.068 6.824 -10.130 1.00 77.25 69 GLY A C 1
ATOM 491 O O . GLY A 1 69 ? 7.409 7.717 -9.600 1.00 77.25 69 GLY A O 1
ATOM 492 N N . PHE A 1 70 ? 7.569 5.612 -10.350 1.00 77.31 70 PHE A N 1
ATOM 493 C CA . PHE A 1 70 ? 6.202 5.237 -10.010 1.00 77.31 70 PHE A CA 1
ATOM 494 C C . PHE A 1 70 ? 6.039 4.993 -8.501 1.00 77.31 70 PHE A C 1
ATOM 496 O O . PHE A 1 70 ? 6.617 4.067 -7.924 1.00 77.31 70 PHE A O 1
ATOM 503 N N . ALA A 1 71 ? 5.214 5.811 -7.854 1.00 86.38 71 ALA A N 1
ATOM 504 C CA . ALA A 1 71 ? 4.898 5.716 -6.437 1.00 86.38 71 ALA A CA 1
ATOM 505 C C . ALA A 1 71 ? 3.388 5.560 -6.200 1.00 86.38 71 ALA A C 1
ATOM 507 O O . ALA A 1 71 ? 2.573 5.674 -7.111 1.00 86.38 71 ALA A O 1
ATOM 508 N N . PHE A 1 72 ? 3.014 5.251 -4.960 1.00 92.12 72 PHE A N 1
ATOM 509 C CA . PHE A 1 72 ? 1.627 5.059 -4.555 1.00 92.12 72 PHE A CA 1
ATOM 510 C C . PHE A 1 72 ? 1.368 5.863 -3.289 1.00 92.12 72 PHE A C 1
ATOM 512 O O . PHE A 1 72 ? 2.102 5.739 -2.309 1.00 92.12 72 PHE A O 1
ATOM 519 N N . LEU A 1 73 ? 0.335 6.695 -3.313 1.00 93.12 73 LEU A N 1
ATOM 520 C CA . LEU A 1 73 ? -0.082 7.502 -2.182 1.00 93.12 73 LEU A CA 1
ATOM 521 C C . LEU A 1 73 ? -1.394 6.949 -1.650 1.00 93.12 73 LEU A C 1
ATOM 523 O O . LEU A 1 73 ? -2.422 6.991 -2.319 1.00 93.12 73 LEU A O 1
ATOM 527 N N . ARG A 1 74 ? -1.375 6.433 -0.424 1.00 95.25 74 ARG A N 1
ATOM 528 C CA . ARG A 1 74 ? -2.614 5.977 0.207 1.00 95.25 74 ARG A CA 1
ATOM 529 C C . ARG A 1 74 ? -3.512 7.145 0.558 1.00 95.25 74 ARG A C 1
ATOM 531 O O . ARG A 1 74 ? -3.031 8.186 0.986 1.00 95.25 74 ARG A O 1
ATOM 538 N N . ASN A 1 75 ? -4.813 6.890 0.566 1.00 94.88 75 ASN A N 1
ATOM 539 C CA . ASN A 1 75 ? -5.797 7.784 1.179 1.00 94.88 75 ASN A CA 1
ATOM 540 C C . ASN A 1 75 ? -6.072 7.456 2.660 1.00 94.88 75 ASN A C 1
ATOM 542 O O . ASN A 1 75 ? -7.028 7.940 3.258 1.00 94.88 75 ASN A O 1
ATOM 546 N N . SER A 1 76 ? -5.245 6.599 3.262 1.00 95.19 76 SER A N 1
ATOM 547 C CA . SER A 1 76 ? -5.360 6.163 4.651 1.00 95.19 76 SER A CA 1
ATOM 548 C C . SER A 1 76 ? -4.025 6.281 5.373 1.00 95.19 76 SER A C 1
ATOM 550 O O . SER A 1 76 ? -2.952 6.161 4.777 1.00 95.19 76 SER A O 1
ATOM 552 N N .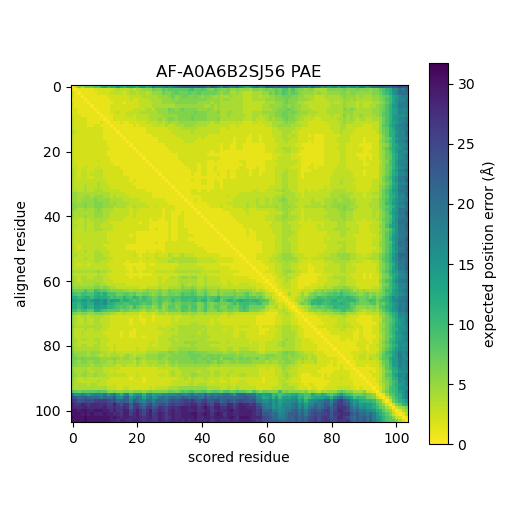 CYS A 1 77 ? -4.082 6.479 6.689 1.00 94.88 77 CYS A N 1
ATOM 553 C CA . CYS A 1 77 ? -2.893 6.502 7.527 1.00 94.88 77 CYS A CA 1
ATOM 554 C C . CYS A 1 77 ? -2.689 5.145 8.219 1.00 94.88 77 CYS A C 1
ATOM 556 O O . CYS A 1 77 ? -3.547 4.705 8.985 1.00 94.88 77 CYS A O 1
ATOM 558 N N . CYS A 1 78 ? -1.535 4.494 8.005 1.00 93.75 78 CYS A N 1
ATOM 559 C CA . CYS A 1 78 ? -1.177 3.257 8.722 1.00 93.75 78 CYS A CA 1
ATOM 560 C C . CYS A 1 78 ? -0.771 3.462 10.179 1.00 93.75 78 CYS A C 1
ATOM 562 O O . CYS A 1 78 ? -0.573 2.479 10.883 1.00 93.75 78 CYS A O 1
ATOM 564 N N . LEU A 1 79 ? -0.542 4.710 10.602 1.00 92.75 79 LEU A N 1
ATOM 565 C CA . LEU A 1 79 ? -0.051 5.063 11.938 1.00 92.75 79 LEU A CA 1
ATOM 566 C C . LEU A 1 79 ? 1.301 4.435 12.330 1.00 92.75 79 LEU A C 1
ATOM 568 O O . LEU A 1 79 ? 1.689 4.537 13.488 1.00 92.75 79 LEU A O 1
ATOM 572 N N . TYR A 1 80 ? 2.048 3.848 11.386 1.00 92.38 80 TYR A N 1
ATOM 573 C CA . TYR A 1 80 ? 3.382 3.290 11.635 1.00 92.38 80 TYR A CA 1
ATOM 574 C C . TYR A 1 80 ? 4.328 4.288 12.315 1.00 92.38 80 TYR A C 1
ATOM 576 O O . TYR A 1 80 ? 5.027 3.914 13.248 1.00 92.38 80 TYR A O 1
ATOM 584 N N . TYR A 1 81 ? 4.256 5.574 11.955 1.00 93.75 81 TYR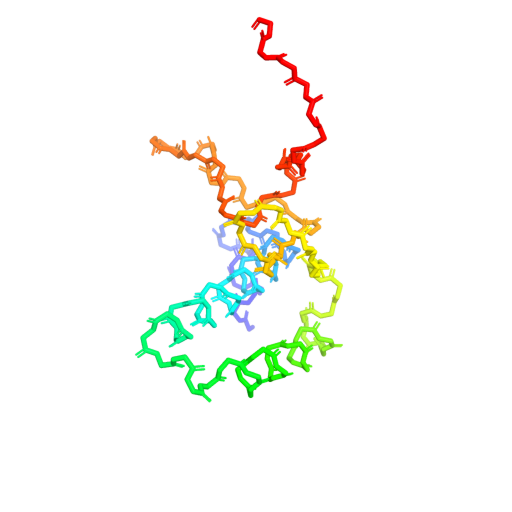 A N 1
ATOM 585 C CA . TYR A 1 81 ? 5.044 6.642 12.584 1.00 93.75 81 TYR A CA 1
ATOM 586 C C . TYR A 1 81 ? 4.787 6.817 14.094 1.00 93.75 81 TYR A C 1
ATOM 588 O O . TYR A 1 81 ? 5.558 7.489 14.769 1.00 93.75 81 TYR A O 1
ATOM 596 N N . ARG A 1 82 ? 3.695 6.256 14.630 1.00 93.75 82 ARG A N 1
ATOM 597 C CA . ARG A 1 82 ? 3.365 6.292 16.063 1.00 93.75 82 ARG A CA 1
ATOM 598 C C . ARG A 1 82 ? 3.902 5.084 16.830 1.00 93.75 82 ARG A C 1
ATOM 600 O O . ARG A 1 82 ? 3.828 5.083 18.055 1.00 93.75 82 ARG A O 1
ATOM 607 N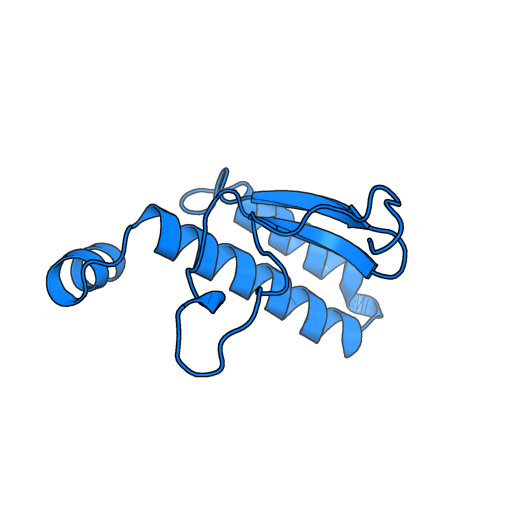 N . ALA A 1 83 ? 4.372 4.045 16.140 1.00 92.25 83 ALA A N 1
ATOM 608 C CA . ALA A 1 83 ? 4.972 2.886 16.786 1.00 92.25 83 ALA A CA 1
ATOM 609 C C . ALA A 1 83 ? 6.365 3.244 17.345 1.00 92.25 83 ALA A C 1
ATOM 611 O O . ALA A 1 83 ? 7.025 4.134 16.802 1.00 92.25 83 ALA A O 1
ATOM 612 N N . PRO A 1 84 ? 6.850 2.558 18.397 1.00 96.31 84 PRO A N 1
ATOM 613 C CA . PRO A 1 84 ? 8.223 2.726 18.870 1.00 96.31 84 PRO A CA 1
ATOM 614 C C . PRO A 1 84 ? 9.231 2.499 17.733 1.00 96.31 84 PRO A C 1
ATOM 616 O O . PRO A 1 84 ? 9.214 1.449 17.095 1.00 96.31 84 PRO A O 1
ATOM 619 N N . GLY A 1 85 ? 10.083 3.492 17.457 1.00 94.31 85 GLY A N 1
ATOM 620 C CA . GLY A 1 85 ? 11.039 3.451 16.339 1.00 94.31 85 GLY A CA 1
ATOM 621 C C . GLY A 1 85 ? 10.417 3.602 14.941 1.00 94.31 85 GLY A C 1
ATOM 622 O O . GLY A 1 85 ? 11.096 3.375 13.943 1.00 94.31 85 GLY A O 1
ATOM 623 N N . GLY A 1 86 ? 9.135 3.962 14.855 1.00 92.12 86 GLY A N 1
ATOM 624 C CA . GLY A 1 86 ? 8.417 4.130 13.598 1.00 92.12 86 GLY A CA 1
ATOM 625 C C . GLY A 1 86 ? 8.847 5.362 12.801 1.00 92.12 86 GLY A C 1
ATOM 626 O O . GLY A 1 86 ? 9.336 6.353 13.339 1.00 92.12 86 GLY A O 1
ATOM 627 N N . SER A 1 87 ? 8.603 5.315 11.4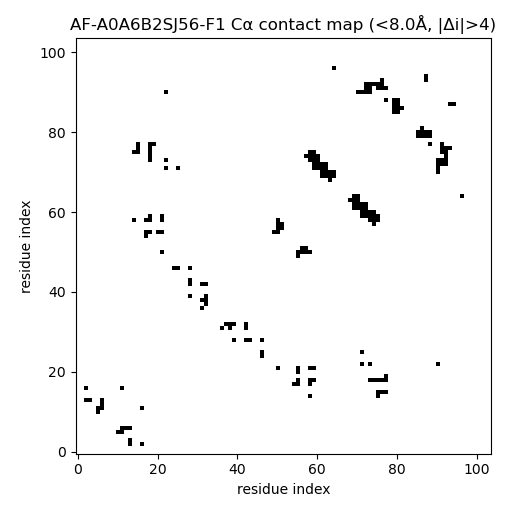94 1.00 93.44 87 SER A N 1
ATOM 628 C CA . SER A 1 87 ? 8.820 6.422 10.559 1.00 93.44 87 SER A CA 1
ATOM 629 C C . SER A 1 87 ? 7.609 6.592 9.636 1.00 93.44 87 SER A C 1
ATOM 631 O O . SER A 1 87 ? 6.624 5.849 9.723 1.00 93.44 87 SER A O 1
ATOM 633 N N . LEU A 1 88 ? 7.642 7.582 8.739 1.00 93.75 88 LEU A N 1
ATOM 634 C CA . LEU A 1 88 ? 6.684 7.611 7.634 1.00 93.75 88 LEU A CA 1
ATOM 635 C C . LEU A 1 88 ? 6.934 6.392 6.734 1.00 93.75 88 LEU A C 1
ATOM 637 O O . LEU A 1 88 ? 8.065 6.125 6.337 1.00 93.75 88 LEU A O 1
ATOM 641 N N . CYS A 1 89 ? 5.879 5.648 6.404 1.00 92.44 89 CYS A N 1
ATOM 642 C CA . CYS A 1 89 ? 5.988 4.546 5.449 1.00 92.44 89 CYS A CA 1
ATOM 643 C C . CYS A 1 89 ? 6.168 5.066 4.010 1.00 92.44 89 CYS A C 1
ATOM 645 O O . CYS A 1 89 ? 5.795 6.200 3.709 1.00 92.44 89 CYS A O 1
ATOM 647 N N . GLY A 1 90 ? 6.631 4.204 3.099 1.00 89.38 90 GLY A N 1
ATOM 648 C CA . GLY A 1 90 ? 6.849 4.565 1.689 1.00 89.38 90 GLY A CA 1
ATOM 649 C C . GLY A 1 90 ? 5.60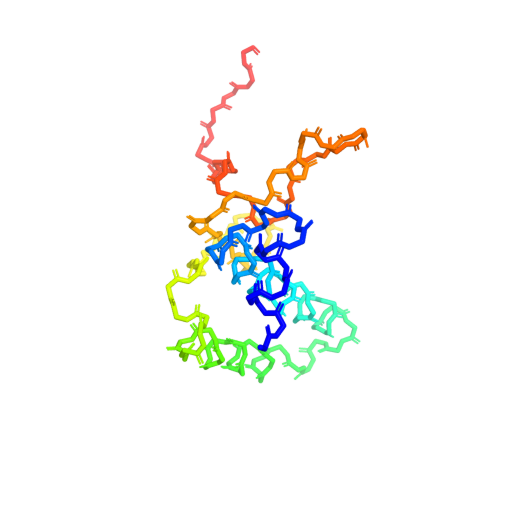7 5.087 0.953 1.00 89.38 90 GLY A C 1
ATOM 650 O O . GLY A 1 90 ? 5.742 5.927 0.075 1.00 89.38 90 GLY A O 1
ATOM 651 N N . ASP A 1 91 ? 4.407 4.668 1.373 1.00 94.06 91 ASP A N 1
ATOM 652 C CA . ASP A 1 91 ? 3.123 5.074 0.776 1.00 94.06 91 ASP A CA 1
ATOM 653 C C . ASP A 1 91 ? 2.296 5.956 1.740 1.00 94.06 91 ASP A C 1
ATOM 655 O O . ASP A 1 91 ? 1.080 5.790 1.907 1.00 94.06 91 ASP A O 1
ATOM 659 N N . CYS A 1 92 ? 2.965 6.808 2.524 1.00 93.94 92 CYS A N 1
ATOM 660 C CA . CYS A 1 92 ? 2.320 7.578 3.591 1.00 93.94 92 CYS A CA 1
ATOM 661 C C . CYS A 1 92 ? 1.454 8.714 3.035 1.00 93.94 92 CYS A C 1
ATOM 663 O O . CYS A 1 92 ? 1.972 9.575 2.340 1.00 93.94 92 CYS A O 1
ATOM 665 N N . VAL A 1 93 ? 0.186 8.800 3.458 1.00 93.31 93 VAL A N 1
ATOM 666 C CA . VAL A 1 93 ? -0.727 9.918 3.125 1.00 93.31 93 VAL A CA 1
ATOM 667 C C . VAL A 1 93 ? -0.216 11.291 3.593 1.00 93.31 93 VAL A C 1
ATOM 669 O O . VAL A 1 93 ? -0.618 12.321 3.072 1.00 93.31 93 VAL A O 1
ATOM 672 N N . LEU A 1 94 ? 0.680 11.316 4.587 1.00 90.94 94 LEU A N 1
ATOM 673 C CA . LEU A 1 94 ? 1.301 12.545 5.099 1.00 90.94 94 LEU A CA 1
ATOM 674 C C . LEU A 1 94 ? 2.583 12.921 4.347 1.00 90.94 94 LEU A C 1
ATOM 676 O O . LEU A 1 94 ? 3.168 13.975 4.611 1.00 90.94 94 LEU A O 1
ATOM 680 N N . ARG A 1 95 ? 3.050 12.055 3.441 1.00 82.88 95 ARG 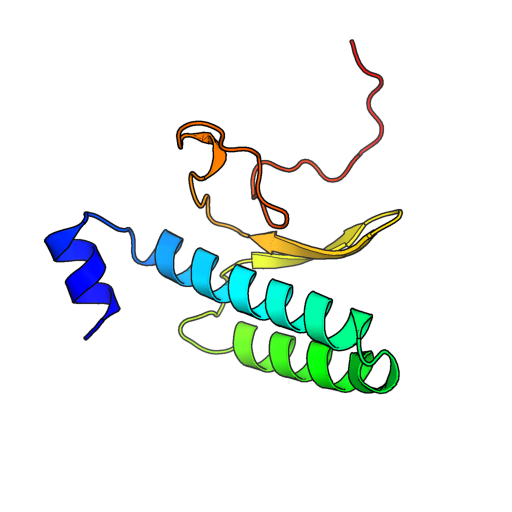A N 1
ATOM 681 C CA . ARG A 1 95 ? 4.163 12.387 2.565 1.00 82.88 95 ARG A CA 1
ATOM 682 C C . ARG A 1 95 ? 3.672 13.472 1.622 1.00 82.88 95 ARG A C 1
ATOM 684 O O . ARG A 1 95 ? 2.798 13.235 0.797 1.00 82.88 95 ARG A O 1
ATOM 691 N N . HIS A 1 96 ? 4.231 14.662 1.763 1.00 66.94 96 HIS A N 1
ATOM 692 C CA . HIS A 1 96 ? 4.088 15.662 0.724 1.00 66.94 96 HIS A CA 1
ATOM 693 C C . HIS A 1 96 ? 4.974 15.190 -0.434 1.00 66.94 96 HIS A C 1
ATOM 695 O O . HIS A 1 96 ? 6.156 14.924 -0.183 1.00 66.94 96 HIS A O 1
ATOM 701 N N . PRO A 1 97 ? 4.450 15.056 -1.670 1.00 56.44 97 PRO A N 1
ATOM 702 C CA . PRO A 1 97 ? 5.321 15.023 -2.839 1.00 56.44 97 PRO A CA 1
ATOM 703 C C . PRO A 1 97 ? 6.245 16.227 -2.689 1.00 56.44 97 PRO A C 1
ATOM 705 O O . PRO A 1 97 ? 5.763 17.284 -2.275 1.00 56.44 97 PRO A O 1
ATOM 708 N N . LEU A 1 98 ? 7.550 16.075 -2.907 1.00 53.59 98 LEU A N 1
ATOM 709 C CA . LEU A 1 98 ? 8.502 17.176 -2.757 1.00 53.59 98 LEU A CA 1
ATOM 710 C C . LEU A 1 98 ? 8.179 18.288 -3.774 1.00 53.59 98 LEU A C 1
ATOM 712 O O . LEU A 1 98 ? 8.834 18.428 -4.795 1.00 53.59 98 LEU A O 1
ATOM 716 N N . SER A 1 99 ? 7.169 19.111 -3.506 1.00 50.84 99 SER A N 1
ATOM 717 C CA . SER A 1 99 ? 7.046 20.445 -4.061 1.00 50.84 99 SER A CA 1
ATOM 718 C C . SER A 1 99 ? 8.121 21.257 -3.351 1.00 50.84 99 SER A C 1
ATOM 720 O O . SER A 1 99 ? 7.976 21.550 -2.162 1.00 50.84 99 SER A O 1
ATOM 722 N N . GLY A 1 100 ? 9.235 21.497 -4.045 1.00 43.41 100 GLY A N 1
ATOM 723 C CA . GLY A 1 100 ? 10.471 22.049 -3.497 1.00 43.41 100 GLY A CA 1
ATOM 724 C C . GLY A 1 100 ? 10.254 23.210 -2.528 1.00 43.41 100 GLY A C 1
ATOM 725 O O . GLY A 1 100 ? 10.037 24.349 -2.932 1.00 43.41 100 GLY A O 1
ATOM 726 N N . ARG A 1 101 ? 10.364 22.921 -1.231 1.00 41.88 101 ARG A N 1
ATOM 727 C CA . ARG A 1 101 ? 10.415 23.929 -0.177 1.00 41.88 101 ARG A CA 1
ATOM 728 C C . ARG A 1 101 ? 11.730 23.723 0.573 1.00 41.88 101 ARG A C 1
ATOM 730 O O . ARG A 1 101 ? 11.949 22.610 1.056 1.00 41.88 101 ARG A O 1
ATOM 737 N N . PRO A 1 102 ? 12.626 24.726 0.627 1.00 38.56 102 PRO A N 1
ATOM 738 C CA . PRO A 1 102 ? 13.889 24.580 1.335 1.00 38.56 102 PRO A CA 1
ATOM 739 C C . PRO A 1 102 ? 13.610 24.333 2.819 1.00 38.56 102 PRO A C 1
ATOM 741 O O . PRO A 1 102 ? 12.628 24.843 3.365 1.00 38.56 102 PRO A O 1
ATOM 744 N N . ALA A 1 103 ? 14.460 23.515 3.440 1.00 46.16 103 ALA A N 1
ATOM 745 C CA . ALA A 1 103 ? 14.447 23.303 4.879 1.00 46.16 103 ALA A CA 1
ATOM 746 C C . ALA A 1 103 ? 14.605 24.662 5.576 1.00 46.16 103 ALA A C 1
ATOM 748 O O . ALA A 1 103 ? 15.584 25.368 5.332 1.00 46.16 103 ALA A O 1
ATOM 749 N N . GLY A 1 104 ? 13.597 25.037 6.363 1.00 38.75 104 GLY A N 1
ATOM 750 C CA . GLY A 1 104 ? 13.716 26.091 7.366 1.00 38.75 104 GLY A CA 1
ATOM 751 C C . GLY A 1 104 ? 14.325 25.540 8.642 1.00 38.75 104 GLY A C 1
ATOM 752 O O . GLY A 1 104 ? 14.175 24.317 8.872 1.00 38.75 104 GLY A O 1
#